Protein AF-A0A2W4LII4-F1 (afdb_monomer)

Radius of gyration: 18.75 Å; Cα contacts (8 Å, |Δi|>4): 118; chains: 1; bounding box: 53×54×37 Å

Mean predicted aligned error: 7.39 Å

Structure (mmCIF, N/CA/C/O backbone):
data_AF-A0A2W4LII4-F1
#
_entry.id   AF-A0A2W4LII4-F1
#
loop_
_atom_site.group_PDB
_atom_site.id
_atom_site.type_symbol
_atom_site.label_atom_id
_atom_site.label_alt_id
_atom_site.label_comp_id
_atom_site.label_asym_id
_atom_site.label_entity_id
_atom_site.label_seq_id
_atom_site.pdbx_PDB_ins_code
_atom_site.Cartn_x
_atom_site.Cartn_y
_atom_site.Cartn_z
_atom_site.occupancy
_atom_site.B_iso_or_equiv
_atom_site.auth_seq_id
_atom_site.auth_comp_id
_atom_site.auth_asym_id
_atom_site.auth_atom_id
_atom_site.pdbx_PDB_model_num
ATOM 1 N N . GLY A 1 1 ? 0.855 1.137 12.056 1.00 50.53 1 GLY A N 1
ATOM 2 C CA . GLY A 1 1 ? 1.852 1.609 11.057 1.00 50.53 1 GLY A CA 1
ATOM 3 C C . GLY A 1 1 ? 3.190 1.843 11.743 1.00 50.53 1 GLY A C 1
ATOM 4 O O . GLY A 1 1 ? 3.180 2.283 12.880 1.00 50.53 1 GLY A O 1
ATOM 5 N N . LYS A 1 2 ? 4.337 1.517 11.127 1.00 60.41 2 LYS A N 1
ATOM 6 C CA . LYS A 1 2 ? 5.651 1.572 11.812 1.00 60.41 2 LYS A CA 1
ATOM 7 C C . LYS A 1 2 ? 6.328 2.944 11.688 1.00 60.41 2 LYS A C 1
ATOM 9 O O . LYS A 1 2 ? 6.312 3.546 10.616 1.00 60.41 2 LYS A O 1
ATOM 14 N N . VAL A 1 3 ? 6.975 3.390 12.768 1.00 63.62 3 VAL A N 1
ATOM 15 C CA . VAL A 1 3 ? 7.771 4.631 12.815 1.00 63.62 3 VAL A CA 1
ATOM 16 C C . VAL A 1 3 ? 8.917 4.564 11.787 1.00 63.62 3 VAL A C 1
ATOM 18 O O . VAL A 1 3 ? 9.612 3.546 11.723 1.00 63.62 3 VAL A O 1
ATOM 21 N N . PRO A 1 4 ? 9.127 5.605 10.959 1.00 62.19 4 PRO A N 1
ATOM 22 C CA . PRO A 1 4 ? 10.138 5.591 9.911 1.00 62.19 4 PRO A CA 1
ATOM 23 C C . PRO A 1 4 ? 11.556 5.653 10.486 1.00 62.19 4 PRO A C 1
ATOM 25 O O . PRO A 1 4 ? 11.830 6.417 11.406 1.00 62.19 4 PRO A O 1
ATOM 28 N N . ALA A 1 5 ? 12.488 4.921 9.868 1.00 65.12 5 ALA A N 1
ATOM 29 C CA . ALA A 1 5 ? 13.916 5.022 10.188 1.00 65.12 5 ALA A CA 1
ATOM 30 C C . ALA A 1 5 ? 14.526 6.375 9.764 1.00 65.12 5 ALA A C 1
ATOM 32 O O . ALA A 1 5 ? 15.514 6.819 10.343 1.00 65.12 5 ALA A O 1
ATOM 33 N N . LYS A 1 6 ? 13.934 7.041 8.758 1.00 61.12 6 LYS A N 1
ATOM 34 C CA . LYS A 1 6 ? 14.328 8.374 8.289 1.00 61.12 6 LYS A CA 1
ATOM 35 C C . LYS A 1 6 ? 13.087 9.188 7.884 1.00 61.12 6 LYS A C 1
ATOM 37 O O . LYS A 1 6 ? 12.410 8.803 6.926 1.00 61.12 6 LYS A O 1
ATOM 42 N N . PRO A 1 7 ? 12.759 10.284 8.589 1.00 59.69 7 PRO A N 1
ATOM 43 C CA . PRO A 1 7 ? 11.665 11.164 8.190 1.00 59.69 7 PRO A CA 1
ATOM 44 C C . PRO A 1 7 ? 12.030 11.941 6.913 1.00 59.69 7 PRO A C 1
ATOM 46 O O . PRO A 1 7 ? 13.199 12.263 6.680 1.00 59.69 7 PRO A O 1
ATOM 49 N N . THR A 1 8 ? 11.038 12.238 6.072 1.00 58.19 8 THR A N 1
ATOM 50 C CA . THR A 1 8 ? 11.226 13.093 4.889 1.00 58.19 8 THR A CA 1
ATOM 51 C C . THR A 1 8 ? 11.392 14.546 5.334 1.00 58.19 8 THR A C 1
ATOM 53 O O . THR A 1 8 ? 10.616 15.037 6.150 1.00 58.19 8 THR A O 1
ATOM 56 N N . SER A 1 9 ? 12.388 15.256 4.793 1.00 58.59 9 SER A N 1
ATOM 57 C CA . SER A 1 9 ? 12.613 16.676 5.096 1.00 58.59 9 SER A CA 1
ATOM 58 C C . SER A 1 9 ? 11.641 17.550 4.301 1.00 58.59 9 SER A C 1
ATOM 60 O O . SER A 1 9 ? 12.016 18.153 3.298 1.00 58.59 9 SER A O 1
ATOM 62 N N . TRP A 1 10 ? 10.383 17.602 4.728 1.00 57.12 10 TRP A N 1
ATOM 63 C CA . TRP A 1 10 ? 9.377 18.493 4.154 1.00 57.12 10 TRP A CA 1
ATOM 64 C C . TRP A 1 10 ? 9.087 19.650 5.124 1.00 57.12 10 TRP A C 1
ATOM 66 O O . TRP A 1 10 ? 8.984 19.390 6.324 1.00 57.12 10 TRP A O 1
ATOM 76 N N . PRO A 1 11 ? 8.898 20.907 4.663 1.00 51.38 11 PRO A N 1
ATOM 77 C CA . PRO A 1 11 ? 8.855 22.102 5.526 1.00 51.38 11 PRO A CA 1
ATOM 78 C C . PRO A 1 11 ? 7.781 22.129 6.627 1.00 51.38 11 PRO A C 1
ATOM 80 O O . PRO A 1 11 ? 7.745 23.069 7.413 1.00 51.38 11 PRO A O 1
ATOM 83 N N . LYS A 1 12 ? 6.874 21.145 6.663 1.00 51.19 12 LYS A N 1
ATOM 84 C CA . LYS A 1 12 ? 5.788 21.021 7.649 1.00 51.19 12 LYS A CA 1
ATOM 85 C C . LYS A 1 12 ? 5.845 19.737 8.495 1.00 51.19 12 LYS A C 1
ATOM 87 O O . LYS A 1 12 ? 4.912 19.496 9.252 1.00 51.19 12 LYS A O 1
ATOM 92 N N . TYR A 1 13 ? 6.886 18.910 8.367 1.00 58.25 13 TYR A N 1
ATOM 93 C CA . TYR A 1 13 ? 7.028 17.661 9.128 1.00 58.25 13 TYR A CA 1
ATOM 94 C C . TYR A 1 13 ? 8.142 17.778 10.177 1.00 58.25 13 TYR A C 1
ATOM 96 O O . TYR A 1 13 ? 9.307 17.523 9.889 1.00 58.25 13 TYR A O 1
ATOM 104 N N . GLU A 1 14 ? 7.773 18.143 11.408 1.00 58.69 14 GLU A N 1
ATOM 105 C CA . GLU A 1 14 ? 8.677 18.109 12.574 1.00 58.69 14 GLU A CA 1
ATOM 106 C C . GLU A 1 14 ? 8.629 16.747 13.297 1.00 58.69 14 GLU A C 1
ATOM 108 O O . GLU A 1 14 ? 9.617 16.318 13.893 1.00 58.69 14 GLU A O 1
ATOM 113 N N . HIS A 1 15 ? 7.500 16.027 13.189 1.00 72.94 15 HIS A N 1
ATOM 114 C CA . HI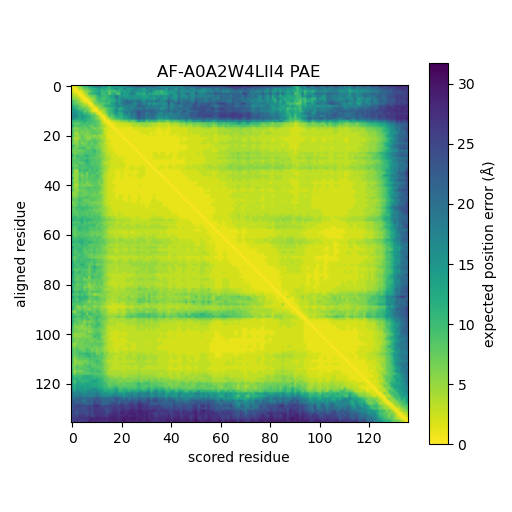S A 1 15 ? 7.236 14.756 13.873 1.00 72.94 15 HIS A CA 1
ATOM 115 C C . HIS A 1 15 ? 6.443 13.777 12.989 1.00 72.94 15 HIS A C 1
ATOM 117 O O . HIS A 1 15 ? 5.588 14.184 12.199 1.00 72.94 15 HIS A O 1
ATOM 123 N N . TYR A 1 16 ? 6.706 12.473 13.131 1.00 81.25 16 TYR A N 1
ATOM 124 C CA . TYR A 1 16 ? 5.918 11.424 12.477 1.00 81.25 16 TYR A CA 1
ATOM 125 C C . TYR A 1 16 ? 4.598 11.225 13.229 1.00 81.25 16 TYR A C 1
ATOM 127 O O . TYR A 1 16 ? 4.614 10.762 14.363 1.00 81.25 16 TYR A O 1
ATOM 135 N N . VAL A 1 17 ? 3.482 11.585 12.590 1.00 89.44 17 VAL A N 1
ATOM 136 C CA . VAL A 1 17 ? 2.130 11.571 13.192 1.00 89.44 17 VAL A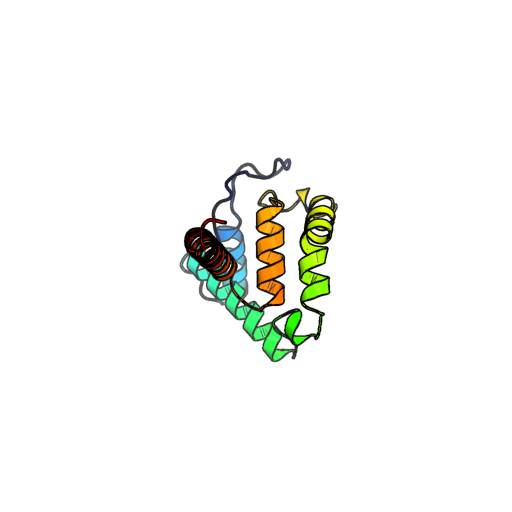 CA 1
ATOM 137 C C . VAL A 1 17 ? 1.101 10.805 12.349 1.00 89.44 17 VAL A C 1
ATOM 139 O O . VAL A 1 17 ? -0.108 11.006 12.466 1.00 89.44 17 VAL A O 1
ATOM 142 N N . ALA A 1 18 ? 1.566 9.980 11.403 1.00 90.50 18 ALA A N 1
ATOM 143 C CA . ALA A 1 18 ? 0.678 9.270 10.484 1.00 90.50 18 ALA A CA 1
ATOM 144 C C . ALA A 1 18 ? -0.304 8.318 11.203 1.00 90.50 18 ALA A C 1
ATOM 146 O O . ALA A 1 18 ? -1.482 8.349 10.846 1.00 90.50 18 ALA A O 1
ATOM 147 N N . PRO A 1 19 ? 0.102 7.524 12.219 1.00 92.94 19 PRO A N 1
ATOM 148 C CA . PRO A 1 19 ? -0.829 6.677 12.967 1.00 92.94 19 PRO A CA 1
ATOM 149 C C . PRO A 1 19 ? -1.976 7.470 13.608 1.00 92.94 19 PRO A C 1
ATOM 151 O O . PRO A 1 19 ? -3.133 7.071 13.518 1.00 92.94 19 PRO A O 1
ATOM 154 N N . GLU A 1 20 ? -1.686 8.633 14.189 1.00 95.06 20 GLU A N 1
ATOM 155 C CA . GLU A 1 20 ? -2.676 9.509 14.816 1.00 95.06 20 GLU A CA 1
ATOM 156 C C . GLU A 1 20 ? -3.624 10.121 13.778 1.00 95.06 20 GLU A C 1
ATOM 158 O O . GLU A 1 20 ? -4.827 10.221 14.013 1.00 95.06 20 GLU A O 1
ATOM 163 N N . ARG A 1 21 ? -3.113 10.495 12.595 1.00 94.94 21 ARG A N 1
ATOM 164 C CA . ARG A 1 21 ? -3.965 10.942 11.478 1.00 94.94 21 ARG A CA 1
ATOM 165 C C . ARG A 1 21 ? -4.899 9.825 11.001 1.00 94.94 21 ARG A C 1
ATOM 167 O O . ARG A 1 21 ? -6.071 10.087 10.746 1.00 94.94 21 ARG A O 1
ATOM 174 N N . PHE A 1 22 ? -4.420 8.582 10.918 1.00 96.50 22 PHE A N 1
ATOM 175 C CA . PHE A 1 22 ? -5.281 7.438 10.597 1.00 96.50 22 PHE A CA 1
ATOM 176 C C . PHE A 1 22 ? -6.322 7.171 11.690 1.00 96.50 22 PHE A C 1
ATOM 178 O O . PHE A 1 22 ? -7.461 6.848 11.362 1.00 96.50 22 PHE A O 1
ATOM 185 N N . GLN A 1 23 ? -5.990 7.396 12.966 1.00 97.75 23 GLN A N 1
ATOM 186 C CA . GLN A 1 23 ? -6.961 7.327 14.061 1.00 97.75 23 GLN A CA 1
ATOM 187 C C . GLN A 1 23 ? -8.094 8.344 13.917 1.00 97.75 23 GLN A C 1
ATOM 189 O O . GLN A 1 23 ? -9.261 8.006 14.125 1.00 97.75 23 GLN A O 1
ATOM 194 N N . GLU A 1 24 ? -7.775 9.579 13.529 1.00 97.81 24 GLU A N 1
ATOM 195 C CA . GLU A 1 24 ? -8.783 10.607 13.255 1.00 97.81 24 GLU A CA 1
ATOM 196 C C . GLU A 1 24 ? -9.713 10.194 12.104 1.00 97.81 24 GLU A C 1
ATOM 198 O O . GLU A 1 24 ? -10.929 10.352 12.220 1.00 97.81 24 GLU A O 1
ATOM 203 N N . ILE A 1 25 ? -9.167 9.615 11.027 1.00 97.62 25 ILE A N 1
ATOM 204 C CA . ILE A 1 25 ? -9.952 9.106 9.890 1.00 97.62 25 ILE A CA 1
ATOM 205 C C . ILE A 1 25 ? -10.861 7.952 10.327 1.00 97.62 25 ILE A C 1
ATOM 207 O O . ILE A 1 25 ? -12.063 7.990 10.069 1.00 97.62 25 ILE A O 1
ATOM 211 N N . ALA A 1 26 ? -10.319 6.957 11.034 1.00 97.88 26 ALA A N 1
ATOM 212 C CA . ALA A 1 26 ? -11.088 5.822 11.542 1.00 97.88 26 ALA A CA 1
ATOM 213 C C . ALA A 1 26 ? -12.260 6.288 12.419 1.00 97.88 26 ALA A C 1
ATOM 215 O O . ALA A 1 26 ? -13.392 5.837 12.240 1.00 97.88 26 ALA A O 1
ATOM 216 N N . LYS A 1 27 ? -12.019 7.270 13.296 1.00 97.94 27 LYS A N 1
ATOM 217 C CA . LYS A 1 27 ? -13.061 7.895 14.115 1.00 97.94 27 LYS A CA 1
ATOM 218 C C . LYS A 1 27 ? -14.148 8.563 13.270 1.00 97.94 27 LYS A C 1
ATOM 220 O O . LYS A 1 27 ? -15.326 8.383 13.568 1.00 97.94 27 LYS A O 1
ATOM 225 N N . MET A 1 28 ? -13.783 9.323 12.233 1.00 98.12 28 MET A N 1
ATOM 226 C CA . MET A 1 28 ? -14.753 9.972 11.335 1.00 98.12 28 MET A CA 1
ATOM 227 C C . MET A 1 28 ? -15.632 8.960 10.591 1.00 98.12 28 MET A C 1
ATOM 229 O O . MET A 1 28 ? -16.806 9.230 10.354 1.00 98.12 28 MET A O 1
ATOM 233 N N . LEU A 1 29 ? -15.074 7.796 10.257 1.00 97.50 29 LEU A N 1
ATOM 234 C CA . LEU A 1 29 ? -15.771 6.708 9.568 1.00 97.50 29 LEU A CA 1
ATOM 235 C C . LEU A 1 29 ? -16.549 5.776 10.515 1.00 97.50 29 LEU A C 1
ATOM 237 O O . LEU A 1 29 ? -17.228 4.867 10.046 1.00 97.50 29 LEU A O 1
ATOM 241 N N . GLY A 1 30 ? -16.466 5.977 11.835 1.00 97.75 30 GLY A N 1
ATOM 242 C CA . GLY A 1 30 ? -17.112 5.110 12.826 1.00 97.75 30 GLY A CA 1
A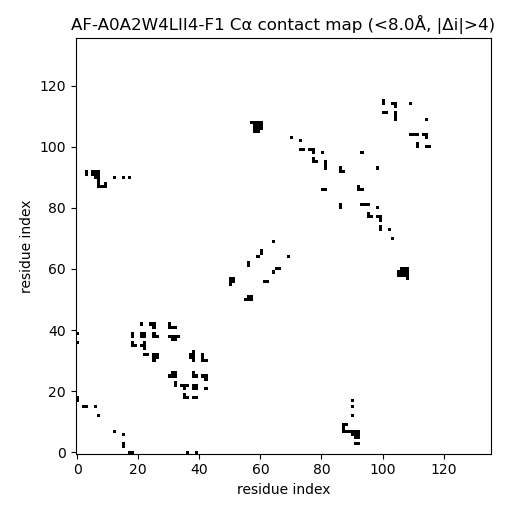TOM 243 C C . GLY A 1 30 ? -16.443 3.740 13.006 1.00 97.75 30 GLY A C 1
ATOM 244 O O . GLY A 1 30 ? -17.072 2.821 13.524 1.00 97.75 30 GLY A O 1
ATOM 245 N N . LEU A 1 31 ? -15.182 3.594 12.592 1.00 98.12 31 LEU A N 1
ATOM 246 C CA . LEU A 1 31 ? -14.375 2.382 12.769 1.00 98.12 31 LEU A CA 1
ATOM 247 C C . LEU A 1 31 ? -13.760 2.328 14.181 1.00 98.12 31 LEU A C 1
ATOM 249 O O . LEU A 1 31 ? -13.665 3.373 14.826 1.00 98.12 31 LEU A O 1
ATOM 253 N N . PRO A 1 32 ? -13.314 1.157 14.681 1.00 98.12 32 PRO A N 1
ATOM 254 C CA . PRO A 1 32 ? -12.533 1.058 15.920 1.00 98.12 32 PRO A CA 1
ATOM 255 C C . PRO A 1 32 ? -11.357 2.047 15.962 1.00 98.12 32 PRO A C 1
ATOM 257 O O . PRO A 1 32 ? -10.642 2.206 14.975 1.00 98.12 32 PRO A O 1
ATOM 260 N N . HIS A 1 33 ? -11.184 2.751 17.087 1.00 97.50 33 HIS A N 1
ATOM 261 C CA . HIS A 1 33 ? -10.240 3.872 17.187 1.00 97.50 33 HIS A CA 1
ATOM 262 C C . HIS A 1 33 ? -9.723 4.138 18.611 1.00 97.50 33 HIS A C 1
ATOM 264 O O . HIS A 1 33 ? -9.426 5.286 18.956 1.00 97.50 33 HIS A O 1
ATOM 270 N N . SER A 1 34 ? -9.624 3.118 19.466 1.00 97.25 34 SER A N 1
ATOM 271 C CA . SER A 1 34 ? -9.188 3.292 20.862 1.00 97.25 34 SER A CA 1
ATOM 272 C C . SER A 1 34 ? -7.701 3.641 20.951 1.00 97.25 34 SER A C 1
ATOM 274 O O . SER A 1 34 ? -7.296 4.407 21.825 1.00 97.25 34 SER A O 1
ATOM 276 N N . THR A 1 35 ? -6.890 3.119 20.027 1.00 97.62 35 THR A N 1
ATOM 277 C CA . THR A 1 35 ? -5.462 3.437 19.880 1.00 97.62 35 THR A CA 1
ATOM 278 C C . THR A 1 35 ? -5.112 3.721 18.413 1.00 97.62 35 THR A C 1
ATOM 280 O O . THR A 1 35 ? -5.838 3.269 17.522 1.00 97.62 35 THR A O 1
ATOM 283 N N . PRO A 1 36 ? -4.009 4.442 18.125 1.00 96.56 36 PRO A N 1
ATOM 284 C CA . PRO A 1 36 ? -3.553 4.648 16.751 1.00 96.56 36 PRO A CA 1
ATOM 285 C C . PRO A 1 36 ? -3.319 3.345 15.980 1.00 96.56 36 PRO A C 1
ATOM 287 O O . PRO A 1 36 ? -3.706 3.242 14.821 1.00 96.56 36 PRO A O 1
ATOM 290 N N . ASP A 1 37 ? -2.731 2.333 16.622 1.00 95.44 37 ASP A N 1
ATOM 291 C CA . ASP A 1 37 ? -2.453 1.051 15.969 1.00 95.44 37 ASP A CA 1
ATOM 292 C C . ASP A 1 37 ? -3.733 0.275 15.652 1.00 95.44 37 ASP A C 1
ATOM 294 O O . ASP A 1 37 ? -3.883 -0.200 14.528 1.00 95.44 37 ASP A O 1
ATOM 298 N N . GLU A 1 38 ? -4.686 0.210 16.590 1.00 97.06 38 GLU A N 1
ATOM 299 C CA . GLU A 1 38 ? -5.998 -0.400 16.333 1.00 97.06 38 GLU A CA 1
ATOM 300 C C . GLU A 1 38 ? -6.698 0.296 15.162 1.00 97.06 38 GLU A C 1
ATOM 302 O O . GLU A 1 38 ? -7.241 -0.360 14.275 1.00 97.06 38 GLU A O 1
ATOM 307 N N . ALA A 1 39 ? -6.654 1.627 15.139 1.00 97.50 39 ALA A N 1
ATOM 308 C CA . ALA A 1 39 ? -7.314 2.408 14.111 1.00 97.50 39 ALA A CA 1
ATOM 309 C C . ALA A 1 39 ? -6.701 2.222 12.720 1.00 97.50 39 ALA A C 1
ATOM 311 O O . ALA A 1 39 ? -7.432 2.188 11.731 1.00 97.50 39 ALA A O 1
ATOM 312 N N . VAL A 1 40 ? -5.372 2.094 12.631 1.00 96.81 40 VAL A N 1
ATOM 313 C CA . VAL A 1 40 ? -4.681 1.812 11.366 1.00 96.81 40 VAL A CA 1
ATOM 314 C C . VAL A 1 40 ? -5.123 0.462 10.804 1.00 96.81 40 VAL A C 1
ATOM 316 O O . VAL A 1 40 ? -5.478 0.393 9.629 1.00 96.81 40 VAL A O 1
ATOM 319 N N . GLU A 1 41 ? -5.154 -0.584 11.632 1.00 96.75 41 GLU A N 1
ATOM 320 C CA . GLU A 1 41 ? -5.589 -1.920 11.200 1.00 96.75 41 GLU A CA 1
ATOM 321 C C . GLU A 1 41 ? -7.079 -1.943 10.833 1.00 96.75 41 GLU A C 1
ATOM 323 O O . GLU A 1 41 ? -7.466 -2.500 9.805 1.00 96.75 41 GLU A O 1
ATOM 328 N N . ALA A 1 42 ? -7.927 -1.283 11.628 1.00 97.81 42 ALA A N 1
ATOM 329 C CA . ALA A 1 42 ? -9.353 -1.170 11.344 1.00 97.81 42 ALA A CA 1
ATOM 330 C C . ALA A 1 42 ? -9.625 -0.428 10.027 1.00 97.81 42 ALA A C 1
ATOM 332 O O . ALA A 1 42 ? -10.473 -0.854 9.242 1.00 97.81 42 ALA A O 1
ATOM 333 N N . TYR A 1 43 ? -8.894 0.658 9.767 1.00 98.12 43 TYR A N 1
ATOM 334 C CA . TYR A 1 43 ? -8.997 1.405 8.519 1.00 98.12 43 TYR A CA 1
ATOM 335 C C . TYR A 1 43 ? -8.513 0.586 7.318 1.00 98.12 43 TYR A C 1
ATOM 337 O O . TYR A 1 43 ? -9.222 0.519 6.316 1.00 98.12 43 TYR A O 1
ATOM 345 N N . ALA A 1 44 ? -7.365 -0.092 7.426 1.00 96.44 44 ALA A N 1
ATOM 346 C CA . ALA A 1 44 ? -6.865 -0.973 6.370 1.00 96.44 44 ALA A CA 1
ATOM 347 C C . ALA A 1 44 ? -7.882 -2.076 6.034 1.00 96.44 44 ALA A C 1
ATOM 349 O O . ALA A 1 44 ? -8.235 -2.255 4.871 1.00 96.44 44 ALA A O 1
ATOM 350 N N . LYS A 1 45 ? -8.444 -2.739 7.052 1.00 97.31 45 LYS A N 1
ATOM 351 C CA . LYS A 1 4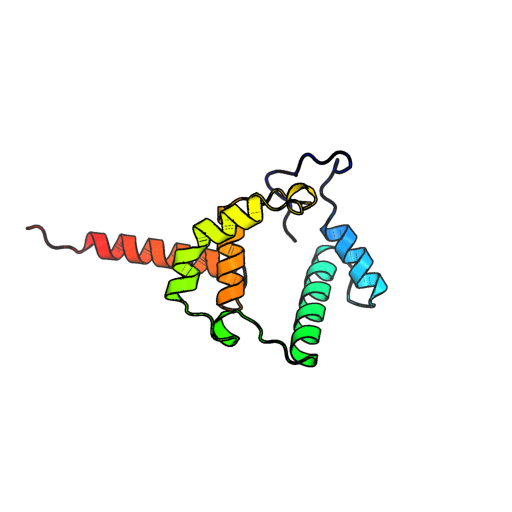5 ? -9.492 -3.754 6.875 1.00 97.31 45 LYS A CA 1
ATOM 352 C C . LYS A 1 45 ? -10.733 -3.202 6.170 1.00 97.31 45 LYS A C 1
ATOM 354 O O . LYS A 1 45 ? -11.262 -3.860 5.282 1.00 97.31 45 LYS A O 1
ATOM 359 N N . ALA A 1 46 ? -11.182 -2.000 6.527 1.00 98.00 46 ALA A N 1
ATOM 360 C CA . ALA A 1 46 ? -12.333 -1.373 5.880 1.00 98.00 46 ALA A CA 1
ATOM 361 C C . ALA A 1 46 ? -12.076 -1.058 4.393 1.00 98.00 46 ALA A C 1
ATOM 363 O O . ALA A 1 46 ? -12.985 -1.183 3.575 1.00 98.00 46 ALA A O 1
ATOM 364 N N . VAL A 1 47 ? -10.844 -0.681 4.026 1.00 97.62 47 VAL A N 1
ATOM 365 C CA . VAL A 1 47 ? -10.448 -0.478 2.620 1.00 97.62 47 VAL A CA 1
ATOM 366 C C . VAL A 1 47 ? -10.477 -1.798 1.844 1.00 97.62 47 VAL A C 1
ATOM 368 O O . VAL A 1 47 ? -11.000 -1.836 0.732 1.00 97.62 47 VAL A O 1
ATOM 371 N N . GLU A 1 48 ? -9.978 -2.883 2.436 1.00 96.94 48 GLU A N 1
ATOM 372 C CA . GLU A 1 48 ? -10.004 -4.228 1.845 1.00 96.94 48 GLU A CA 1
ATOM 373 C C . GLU A 1 48 ? -11.440 -4.740 1.636 1.00 96.94 48 GLU A C 1
ATOM 375 O O . GLU A 1 48 ? -11.776 -5.242 0.564 1.00 96.94 48 GLU A O 1
ATOM 380 N N . GLU A 1 49 ? -12.311 -4.558 2.632 1.00 97.50 49 GLU A N 1
ATOM 381 C CA . GLU A 1 49 ? -13.735 -4.908 2.541 1.00 97.50 49 GLU A CA 1
ATOM 382 C C . GLU A 1 49 ? -14.459 -4.079 1.470 1.00 97.50 49 GLU A C 1
ATOM 384 O O . GLU A 1 49 ? -15.280 -4.614 0.722 1.00 97.50 49 GLU A O 1
ATOM 389 N N . LEU A 1 50 ? -14.141 -2.783 1.358 1.00 98.06 50 LEU A N 1
ATOM 390 C CA . LEU A 1 50 ? -14.684 -1.925 0.306 1.00 98.06 50 LEU A CA 1
ATOM 391 C C . LEU A 1 50 ? -14.242 -2.400 -1.078 1.00 98.06 50 LEU A C 1
ATOM 393 O O . LEU A 1 50 ? -15.085 -2.485 -1.968 1.00 98.06 50 LEU A O 1
ATOM 397 N N . ARG A 1 51 ? -12.953 -2.715 -1.255 1.00 97.12 51 ARG A N 1
ATOM 398 C CA . ARG A 1 51 ? -12.403 -3.237 -2.513 1.00 97.12 51 ARG A CA 1
ATOM 399 C C . ARG A 1 51 ? -13.180 -4.471 -2.976 1.00 97.12 51 ARG A C 1
ATOM 401 O O . ARG A 1 51 ? -13.632 -4.507 -4.120 1.00 97.12 51 ARG A O 1
ATOM 408 N N . ASP A 1 52 ? -13.385 -5.434 -2.080 1.00 97.00 52 ASP A N 1
ATOM 409 C CA . ASP A 1 52 ? -14.140 -6.649 -2.389 1.00 97.00 52 ASP A CA 1
ATOM 410 C C . ASP A 1 52 ? -15.605 -6.330 -2.738 1.00 97.00 52 ASP A C 1
ATOM 412 O O . ASP A 1 52 ? -16.157 -6.876 -3.693 1.00 97.00 52 ASP A O 1
ATOM 416 N N . ALA A 1 53 ? -16.240 -5.413 -1.999 1.00 98.06 53 ALA A N 1
ATOM 417 C CA . ALA A 1 53 ? -17.634 -5.026 -2.221 1.00 98.06 53 ALA A CA 1
ATOM 418 C C . ALA A 1 53 ? -17.869 -4.345 -3.579 1.00 98.06 53 ALA A C 1
ATOM 420 O O . ALA A 1 53 ? -18.963 -4.456 -4.136 1.00 98.06 53 ALA A O 1
ATOM 421 N N . VAL A 1 54 ? -16.861 -3.649 -4.116 1.00 98.06 54 VAL A N 1
ATOM 422 C CA . VAL A 1 54 ? -16.924 -3.018 -5.445 1.00 98.06 54 VAL A CA 1
ATOM 423 C C . VAL A 1 54 ? -16.348 -3.894 -6.562 1.00 98.06 54 VAL A C 1
ATOM 425 O O . VAL A 1 54 ? -16.341 -3.465 -7.713 1.00 98.06 54 VAL A O 1
ATOM 428 N N . GLY A 1 55 ? -15.911 -5.117 -6.247 1.00 96.69 55 GLY A N 1
ATOM 429 C CA . GLY A 1 55 ? -15.449 -6.096 -7.230 1.00 96.69 55 GLY A CA 1
ATOM 430 C C . GLY A 1 55 ? -14.091 -5.775 -7.851 1.00 96.69 55 GLY A C 1
ATOM 431 O O . GLY A 1 55 ? -13.912 -6.024 -9.037 1.00 96.69 55 GLY A O 1
ATOM 432 N N . ILE A 1 56 ? -13.163 -5.203 -7.077 1.00 97.25 56 ILE A N 1
ATOM 433 C CA . ILE A 1 56 ? -11.768 -5.003 -7.498 1.00 97.25 56 ILE A CA 1
ATOM 434 C C . ILE A 1 56 ? -10.919 -6.184 -7.003 1.00 97.25 56 ILE A C 1
ATOM 436 O O . ILE A 1 56 ? -11.010 -6.575 -5.837 1.00 97.25 56 ILE A O 1
ATOM 440 N N . GLU A 1 57 ? -10.079 -6.732 -7.878 1.00 97.38 57 GLU A N 1
ATOM 441 C CA . GLU A 1 57 ? -9.140 -7.815 -7.576 1.00 97.38 57 GLU A CA 1
ATOM 442 C C . GLU A 1 57 ? -8.136 -7.421 -6.483 1.00 97.38 57 GLU A C 1
ATOM 444 O O . GLU A 1 57 ? -7.734 -6.261 -6.349 1.00 97.38 57 GLU A O 1
ATOM 449 N N . ARG A 1 58 ? -7.701 -8.394 -5.679 1.00 95.50 58 ARG A N 1
ATOM 450 C CA . ARG A 1 58 ? -6.885 -8.138 -4.485 1.00 95.50 58 ARG A CA 1
ATOM 451 C C . ARG A 1 58 ? -5.402 -7.942 -4.779 1.00 95.50 58 ARG A C 1
ATOM 453 O O . ARG A 1 58 ? -4.671 -7.483 -3.901 1.00 95.50 58 ARG A O 1
ATOM 460 N N . SER A 1 59 ? -4.946 -8.310 -5.973 1.00 98.00 59 SER A N 1
ATOM 461 C CA . SER A 1 59 ? -3.528 -8.312 -6.322 1.00 98.00 59 SER A CA 1
ATOM 462 C C . SER A 1 59 ? -3.294 -8.159 -7.823 1.00 98.00 59 SER A C 1
ATOM 464 O O . SER A 1 59 ? -4.180 -8.429 -8.634 1.00 98.00 59 SER A O 1
ATOM 466 N N . PHE A 1 60 ? -2.080 -7.767 -8.219 1.00 97.75 60 PHE A N 1
ATOM 467 C CA . PHE A 1 60 ? -1.730 -7.719 -9.645 1.00 97.75 60 PHE A CA 1
ATOM 468 C C . PHE A 1 60 ? -1.725 -9.107 -10.296 1.00 97.75 60 PHE A C 1
ATOM 470 O O . PHE A 1 60 ? -2.049 -9.221 -11.479 1.00 97.75 60 PHE A O 1
ATOM 477 N N . GLN A 1 61 ? -1.429 -10.160 -9.527 1.00 97.94 61 GLN A N 1
ATOM 478 C CA . GLN A 1 61 ? -1.539 -11.537 -9.999 1.00 97.94 61 GLN A CA 1
ATOM 479 C C . GLN A 1 61 ? -2.988 -11.897 -10.360 1.00 97.94 61 GLN A C 1
ATOM 481 O O . GLN A 1 61 ? -3.224 -12.507 -11.399 1.00 97.94 61 GLN A O 1
ATOM 486 N N . GLU A 1 62 ? -3.967 -11.493 -9.544 1.00 97.50 62 GLU A N 1
ATOM 487 C CA . GLU A 1 62 ? -5.391 -11.744 -9.814 1.00 97.5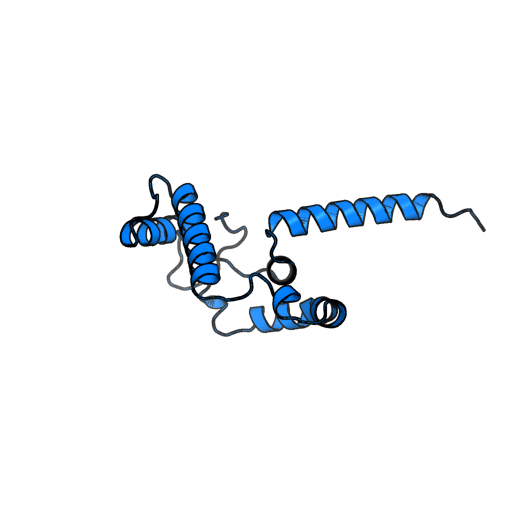0 62 GLU A CA 1
ATOM 488 C C . GLU A 1 62 ? -5.904 -10.972 -11.040 1.00 97.50 62 GLU A C 1
ATOM 490 O O . GLU A 1 62 ? -6.749 -11.483 -11.773 1.00 97.50 62 GLU A O 1
ATOM 495 N N . VAL A 1 63 ? -5.344 -9.789 -11.315 1.00 96.62 63 VAL A N 1
ATOM 496 C CA . VAL A 1 63 ? -5.627 -9.005 -12.534 1.00 96.62 63 VAL A CA 1
ATOM 497 C C . VAL A 1 63 ? -5.017 -9.649 -13.795 1.00 96.62 63 VAL A C 1
ATOM 499 O O . VAL A 1 63 ? -5.412 -9.321 -14.914 1.00 96.62 63 VAL A O 1
ATOM 502 N N . GLY A 1 64 ? -4.078 -10.591 -13.643 1.00 97.06 64 GLY A N 1
ATOM 503 C CA . GLY A 1 64 ? -3.438 -11.306 -14.751 1.00 97.06 64 GLY A CA 1
ATOM 504 C C . GLY A 1 64 ? -2.148 -10.664 -15.269 1.00 97.06 64 GLY A C 1
ATOM 505 O O . GLY A 1 64 ? -1.791 -10.872 -16.429 1.00 97.06 64 GLY A O 1
ATOM 506 N N . VAL A 1 65 ? -1.454 -9.878 -14.440 1.00 97.62 65 VAL A N 1
ATOM 507 C CA . VAL A 1 65 ? -0.101 -9.389 -14.752 1.00 97.62 65 VAL A CA 1
ATOM 508 C C . VAL A 1 65 ? 0.882 -10.565 -14.749 1.00 97.62 65 VAL A C 1
ATOM 510 O O . VAL A 1 65 ? 0.817 -11.414 -13.863 1.00 97.62 65 VAL A O 1
ATOM 513 N N . ASP A 1 66 ? 1.792 -10.621 -15.727 1.00 98.12 66 ASP A N 1
ATOM 514 C CA . ASP A 1 66 ? 2.810 -11.675 -15.796 1.00 98.12 66 ASP A CA 1
ATOM 515 C C . ASP A 1 66 ? 3.841 -11.541 -14.665 1.00 98.12 66 ASP A C 1
ATOM 517 O O . ASP A 1 66 ? 4.408 -10.470 -14.433 1.00 98.12 66 ASP A O 1
ATOM 521 N N . GLU A 1 67 ? 4.100 -12.651 -13.971 1.00 97.75 67 GLU A N 1
ATOM 522 C CA . GLU A 1 67 ? 4.986 -12.671 -12.807 1.00 97.75 67 GLU A CA 1
ATOM 523 C C . GLU A 1 67 ? 6.425 -12.348 -13.177 1.00 97.75 67 GLU A C 1
ATOM 525 O O . GLU A 1 67 ? 7.074 -11.538 -12.517 1.00 97.75 67 GLU A O 1
ATOM 530 N N . ALA A 1 68 ? 6.933 -12.974 -14.237 1.00 97.56 68 ALA A N 1
ATOM 531 C CA . ALA A 1 68 ? 8.327 -12.833 -14.619 1.00 97.56 68 ALA A CA 1
ATOM 532 C C . ALA A 1 68 ? 8.609 -11.407 -15.105 1.00 97.56 68 ALA A C 1
ATOM 534 O O . ALA A 1 68 ? 9.613 -10.811 -14.711 1.00 97.56 68 ALA A O 1
ATOM 535 N N . GLU A 1 69 ? 7.707 -10.843 -15.908 1.00 97.75 69 GLU A N 1
ATOM 536 C CA . GLU A 1 69 ? 7.786 -9.462 -16.376 1.00 97.75 69 GLU A CA 1
ATOM 537 C C . GLU A 1 69 ? 7.710 -8.463 -15.215 1.00 97.75 69 GLU A C 1
ATOM 539 O O . GLU A 1 69 ? 8.533 -7.543 -15.132 1.00 97.75 69 GLU A O 1
ATOM 544 N N . PHE A 1 70 ? 6.769 -8.652 -14.284 1.00 97.69 70 PHE A N 1
ATOM 545 C CA . PHE A 1 70 ? 6.609 -7.760 -13.139 1.00 97.69 70 PHE A CA 1
ATOM 546 C C . PHE A 1 70 ? 7.831 -7.791 -12.219 1.00 97.69 70 PHE A C 1
ATOM 548 O O . PHE A 1 70 ? 8.383 -6.737 -11.891 1.00 97.69 70 PHE A O 1
ATOM 555 N N . MET A 1 71 ? 8.299 -8.989 -11.851 1.00 97.19 71 MET A N 1
ATOM 556 C CA . MET A 1 71 ? 9.456 -9.153 -10.968 1.00 97.19 71 MET A CA 1
ATOM 557 C C . MET A 1 71 ? 10.734 -8.593 -11.596 1.00 97.19 71 MET A C 1
ATOM 559 O O . MET A 1 71 ? 11.499 -7.908 -10.915 1.00 97.19 71 MET A O 1
ATOM 563 N N . ALA A 1 72 ? 10.941 -8.802 -12.901 1.00 97.62 72 ALA A N 1
ATOM 564 C CA . ALA A 1 72 ? 12.072 -8.224 -13.628 1.00 97.62 72 ALA A CA 1
ATOM 565 C C . ALA A 1 72 ? 12.022 -6.685 -13.698 1.00 97.62 72 ALA A C 1
ATOM 567 O O . ALA A 1 72 ? 13.061 -6.039 -13.832 1.00 97.62 72 ALA A O 1
ATOM 568 N N . SER A 1 73 ? 10.832 -6.092 -13.583 1.00 97.06 73 SER A N 1
ATOM 569 C CA . SER A 1 73 ? 10.615 -4.645 -13.685 1.00 97.06 73 SER A CA 1
ATOM 570 C C . SER A 1 73 ? 10.678 -3.905 -12.342 1.00 97.06 73 SER A C 1
ATOM 572 O O . SER A 1 73 ? 10.665 -2.671 -12.333 1.00 97.06 73 SER A O 1
ATOM 574 N N . LEU A 1 74 ? 10.766 -4.611 -11.206 1.00 96.00 74 LEU A N 1
ATOM 575 C CA . LEU A 1 74 ? 10.692 -4.013 -9.864 1.00 96.00 74 LEU A CA 1
ATOM 576 C C . LEU A 1 74 ? 11.722 -2.904 -9.620 1.00 96.00 74 LEU A C 1
ATOM 578 O O . LEU A 1 74 ? 11.397 -1.899 -8.988 1.00 96.00 74 LEU A O 1
ATOM 582 N N . ASP A 1 75 ? 12.948 -3.056 -10.124 1.00 95.88 75 ASP A N 1
ATOM 583 C CA . ASP A 1 75 ? 13.994 -2.037 -9.985 1.00 95.88 75 ASP A CA 1
ATOM 584 C C . ASP A 1 75 ? 13.597 -0.721 -10.661 1.00 95.88 75 ASP A C 1
ATOM 586 O O . ASP A 1 75 ? 13.704 0.354 -10.065 1.00 95.88 75 ASP A O 1
ATOM 590 N N . THR A 1 76 ? 13.090 -0.808 -11.890 1.00 97.19 76 THR A N 1
ATOM 591 C CA . THR A 1 76 ? 12.632 0.350 -12.661 1.00 97.19 76 THR A CA 1
ATOM 592 C C . THR A 1 76 ? 11.385 0.969 -12.041 1.00 97.19 76 THR A C 1
ATOM 594 O O . THR A 1 76 ? 11.325 2.187 -11.887 1.00 97.19 76 THR A O 1
ATOM 597 N N . LEU A 1 77 ? 10.410 0.153 -11.631 1.00 96.44 77 LEU A N 1
ATOM 598 C CA . LEU A 1 77 ? 9.187 0.633 -10.983 1.00 96.44 77 LEU A CA 1
ATOM 599 C C . LEU A 1 77 ? 9.495 1.365 -9.672 1.00 96.44 77 LEU A C 1
ATOM 601 O O . LEU A 1 77 ? 8.969 2.455 -9.443 1.00 96.44 77 LEU A O 1
ATOM 605 N N . ALA A 1 78 ? 10.378 0.813 -8.836 1.00 95.25 78 ALA A N 1
ATOM 606 C CA . ALA A 1 78 ? 10.782 1.437 -7.579 1.00 95.25 78 ALA A CA 1
ATOM 607 C C . ALA A 1 78 ? 11.522 2.763 -7.803 1.00 95.25 78 ALA A C 1
ATOM 609 O O . ALA A 1 78 ? 11.280 3.721 -7.069 1.00 95.25 78 ALA A O 1
ATOM 610 N N . MET A 1 79 ? 12.391 2.846 -8.817 1.00 94.44 79 MET A N 1
ATOM 611 C CA . MET A 1 79 ? 13.075 4.098 -9.150 1.00 94.44 79 MET A CA 1
ATOM 612 C C . MET A 1 79 ? 12.093 5.160 -9.655 1.00 94.44 79 MET A C 1
ATOM 614 O O . MET A 1 79 ? 12.109 6.288 -9.169 1.00 94.44 79 MET A O 1
ATOM 618 N N . ASN A 1 80 ? 11.178 4.789 -10.552 1.00 95.38 80 ASN A N 1
ATOM 619 C CA . ASN A 1 80 ? 10.154 5.706 -11.054 1.00 95.38 80 ASN A CA 1
ATOM 620 C C . ASN A 1 80 ? 9.260 6.228 -9.918 1.00 95.38 80 ASN A C 1
ATOM 622 O O . ASN A 1 80 ? 8.971 7.419 -9.858 1.00 95.38 80 ASN A O 1
ATOM 626 N N . ALA A 1 81 ? 8.862 5.357 -8.984 1.00 93.50 81 ALA A N 1
ATOM 627 C CA . ALA A 1 81 ? 8.075 5.749 -7.815 1.00 93.50 81 ALA A CA 1
ATOM 628 C C . ALA A 1 81 ? 8.852 6.669 -6.854 1.00 93.50 81 ALA A C 1
ATOM 630 O O . ALA A 1 81 ? 8.257 7.541 -6.222 1.00 93.50 81 ALA A O 1
ATOM 631 N N . TYR A 1 82 ? 10.173 6.497 -6.746 1.00 89.69 82 TYR A N 1
ATOM 632 C CA . TYR A 1 82 ? 11.039 7.377 -5.958 1.00 89.69 82 TYR A CA 1
ATOM 633 C C . TYR A 1 82 ? 11.134 8.792 -6.546 1.00 89.69 82 TYR A C 1
ATOM 635 O O . TYR A 1 82 ? 11.149 9.772 -5.803 1.00 89.69 82 TYR A O 1
ATOM 643 N N . GLU A 1 83 ? 11.227 8.890 -7.873 1.00 92.00 83 GLU A N 1
ATOM 644 C CA . GLU A 1 83 ? 11.389 10.153 -8.609 1.00 92.00 83 GLU A CA 1
ATOM 645 C C . GLU A 1 83 ? 10.064 10.894 -8.855 1.00 92.00 83 GLU A C 1
ATOM 647 O O . GLU A 1 83 ? 10.059 12.038 -9.325 1.00 92.00 83 GLU A O 1
ATOM 652 N N . ASP A 1 84 ? 8.938 10.269 -8.509 1.00 93.81 84 ASP A N 1
ATOM 653 C CA . ASP A 1 84 ? 7.616 10.863 -8.640 1.00 93.81 84 ASP A CA 1
ATOM 654 C C . ASP A 1 84 ? 7.467 12.118 -7.758 1.00 93.81 84 ASP A C 1
ATOM 656 O O . ASP A 1 84 ? 7.896 12.175 -6.601 1.00 93.81 84 ASP A O 1
ATOM 660 N N . GLN A 1 85 ? 6.814 13.150 -8.295 1.00 88.81 85 GLN A N 1
ATOM 661 C CA . GLN A 1 85 ? 6.626 14.433 -7.609 1.00 88.81 85 GLN A CA 1
ATOM 662 C C . GLN A 1 85 ? 5.763 14.331 -6.342 1.00 88.81 85 GLN A C 1
ATOM 664 O O . GLN A 1 85 ? 5.785 15.239 -5.509 1.00 88.81 85 GLN A O 1
ATOM 669 N N . CYS A 1 86 ? 5.019 13.240 -6.164 1.00 87.31 86 CYS A N 1
ATOM 670 C CA . CYS A 1 86 ? 4.272 12.949 -4.950 1.00 87.31 86 CYS A CA 1
ATOM 671 C C . CYS A 1 86 ? 5.157 12.396 -3.818 1.00 87.31 86 CYS A C 1
ATOM 673 O O . CYS A 1 86 ? 4.807 12.567 -2.647 1.00 87.31 86 CYS A O 1
ATOM 675 N N . ALA A 1 87 ? 6.310 11.783 -4.117 1.00 83.38 87 ALA A N 1
ATOM 676 C CA . ALA A 1 87 ? 7.171 11.140 -3.119 1.00 83.38 87 ALA A CA 1
ATOM 677 C C . ALA A 1 87 ? 7.660 12.083 -1.994 1.00 83.38 87 ALA A C 1
ATOM 679 O O . ALA A 1 87 ? 7.636 11.667 -0.830 1.00 83.38 87 ALA A O 1
ATOM 680 N N . PRO A 1 88 ? 8.025 13.358 -2.255 1.00 82.38 88 PRO A N 1
ATOM 681 C CA . PRO A 1 88 ? 8.429 14.298 -1.205 1.00 82.38 88 PRO A CA 1
ATOM 682 C C . PRO A 1 88 ? 7.345 14.606 -0.163 1.00 82.38 88 PRO A C 1
ATOM 684 O O . PRO A 1 88 ? 7.671 15.006 0.954 1.00 82.38 88 PRO A O 1
ATOM 687 N N . ALA A 1 89 ? 6.065 14.429 -0.506 1.00 84.44 89 ALA A N 1
ATOM 688 C CA . ALA A 1 89 ? 4.949 14.660 0.409 1.00 84.44 89 ALA A CA 1
ATOM 689 C C . ALA A 1 89 ? 4.648 13.448 1.312 1.00 84.44 89 ALA A C 1
ATOM 691 O O . ALA A 1 89 ? 3.863 13.570 2.258 1.00 84.44 89 ALA A O 1
ATOM 692 N N . ASN A 1 90 ? 5.261 12.288 1.043 1.00 86.44 90 ASN A N 1
ATOM 693 C CA . ASN A 1 90 ? 5.058 11.078 1.829 1.00 86.44 90 ASN A CA 1
ATOM 694 C C . ASN A 1 90 ? 5.627 11.265 3.255 1.00 86.44 90 ASN A C 1
ATOM 696 O O . ASN A 1 90 ? 6.802 11.633 3.394 1.00 86.44 90 ASN A O 1
ATOM 700 N N . PRO A 1 91 ? 4.857 10.982 4.331 1.00 83.69 91 PRO A N 1
ATOM 701 C CA . PRO A 1 91 ? 5.320 11.110 5.722 1.00 83.69 91 PRO A CA 1
ATOM 702 C C . PRO A 1 91 ? 6.561 10.269 6.066 1.00 83.69 91 PRO A C 1
ATOM 704 O O . PRO A 1 91 ? 7.201 10.500 7.094 1.00 83.69 91 PRO A O 1
ATOM 707 N N . ARG A 1 92 ? 6.907 9.286 5.229 1.00 82.12 92 ARG A N 1
ATOM 708 C CA . ARG A 1 92 ? 8.130 8.486 5.317 1.00 82.12 92 ARG A CA 1
ATOM 709 C C . ARG A 1 92 ? 8.902 8.584 4.006 1.00 82.12 92 ARG A C 1
ATOM 711 O O . ARG A 1 92 ? 8.308 8.463 2.940 1.00 82.12 92 ARG A O 1
ATOM 718 N N . MET A 1 93 ? 10.228 8.708 4.094 1.00 79.88 93 MET A N 1
ATOM 719 C CA . MET A 1 93 ? 11.076 8.661 2.907 1.00 79.88 93 MET A CA 1
ATOM 720 C C . MET A 1 93 ? 11.017 7.244 2.314 1.00 79.88 93 MET A C 1
ATOM 722 O O . MET A 1 93 ? 11.334 6.287 3.033 1.00 79.88 93 MET A O 1
ATOM 726 N N . PRO A 1 94 ? 10.602 7.082 1.048 1.00 79.62 94 PRO A N 1
ATOM 727 C CA . PRO A 1 94 ? 10.445 5.766 0.453 1.00 79.62 94 PRO A CA 1
ATOM 728 C C . PRO A 1 94 ? 11.822 5.195 0.107 1.00 79.62 94 PRO A C 1
ATOM 730 O O . PRO A 1 94 ? 12.482 5.641 -0.828 1.00 79.62 94 PRO A O 1
ATOM 733 N N . MET A 1 95 ? 12.298 4.226 0.888 1.00 89.56 95 MET A N 1
ATOM 734 C CA . MET A 1 95 ? 13.521 3.502 0.539 1.00 89.56 95 MET A CA 1
ATOM 735 C C . MET A 1 95 ? 13.229 2.586 -0.650 1.00 89.56 95 MET A C 1
ATOM 737 O O . MET A 1 95 ? 12.200 1.912 -0.656 1.00 89.56 95 MET A O 1
ATOM 741 N N . LEU A 1 96 ? 14.135 2.530 -1.633 1.00 90.56 96 LEU A N 1
ATOM 742 C CA . LEU A 1 96 ? 13.963 1.706 -2.841 1.00 90.56 96 LEU A CA 1
ATOM 743 C C . LEU A 1 96 ? 13.623 0.248 -2.501 1.00 90.56 96 LEU A C 1
ATOM 745 O O . LEU A 1 96 ? 12.714 -0.325 -3.091 1.00 90.56 96 LEU A O 1
ATOM 749 N N . GLU A 1 97 ? 14.293 -0.329 -1.504 1.00 92.81 97 GLU A N 1
ATOM 750 C CA . GLU A 1 97 ? 14.053 -1.715 -1.091 1.00 92.81 97 GLU A CA 1
ATOM 751 C C . GLU A 1 97 ? 12.679 -1.925 -0.433 1.00 92.81 97 GLU A C 1
ATOM 753 O O . GLU A 1 97 ? 12.011 -2.932 -0.677 1.00 92.81 97 GLU A O 1
ATOM 758 N N . ASP A 1 98 ? 12.218 -0.946 0.353 1.00 91.94 98 ASP A N 1
ATOM 759 C CA . ASP A 1 98 ? 10.872 -0.980 0.928 1.00 91.94 98 ASP A CA 1
ATOM 760 C C . ASP A 1 98 ? 9.817 -0.897 -0.186 1.00 91.94 98 ASP A C 1
ATOM 762 O O . ASP A 1 98 ? 8.825 -1.619 -0.139 1.00 91.94 98 ASP A O 1
ATOM 766 N N . MET A 1 99 ? 10.042 -0.074 -1.218 1.00 94.00 99 MET A N 1
ATOM 767 C CA . MET A 1 99 ? 9.131 0.016 -2.364 1.00 94.00 99 MET A CA 1
ATOM 768 C C . MET A 1 99 ? 9.050 -1.292 -3.141 1.00 94.00 99 MET A C 1
ATOM 770 O O . MET A 1 99 ? 7.943 -1.748 -3.410 1.00 94.00 99 MET A O 1
ATOM 774 N N . LYS A 1 100 ? 10.183 -1.942 -3.436 1.00 96.25 100 LYS A N 1
ATOM 775 C CA . LYS A 1 100 ? 10.178 -3.262 -4.091 1.00 96.25 100 LYS A CA 1
ATOM 776 C C . LYS A 1 100 ? 9.421 -4.296 -3.265 1.00 96.25 100 LYS A C 1
ATOM 778 O O . LYS A 1 100 ? 8.620 -5.044 -3.808 1.00 96.25 100 LYS A O 1
ATOM 783 N N . THR A 1 101 ? 9.632 -4.300 -1.948 1.00 96.62 101 THR A N 1
ATOM 784 C CA . THR A 1 101 ? 8.916 -5.194 -1.025 1.00 96.62 101 THR A CA 1
ATOM 785 C C . THR A 1 101 ? 7.406 -4.928 -1.055 1.00 96.62 101 THR A C 1
ATOM 787 O O . THR A 1 101 ? 6.618 -5.867 -1.105 1.00 96.62 101 THR A O 1
ATOM 790 N N . MET A 1 102 ? 6.983 -3.658 -1.059 1.00 95.88 102 MET A N 1
ATOM 791 C CA . MET A 1 102 ? 5.566 -3.285 -1.173 1.00 95.88 102 MET A CA 1
ATOM 792 C C . MET A 1 102 ? 4.963 -3.672 -2.529 1.00 95.88 102 MET A C 1
ATOM 794 O O . MET A 1 102 ? 3.825 -4.128 -2.577 1.00 95.88 102 MET A O 1
ATOM 798 N N . MET A 1 103 ? 5.708 -3.505 -3.622 1.00 97.50 103 MET A N 1
ATOM 799 C CA . MET A 1 103 ? 5.269 -3.879 -4.970 1.00 97.50 103 MET A CA 1
ATOM 800 C C . MET A 1 103 ? 5.117 -5.398 -5.112 1.00 97.50 103 MET A C 1
ATOM 802 O O . MET A 1 103 ? 4.122 -5.858 -5.661 1.00 97.50 103 MET A O 1
ATOM 806 N N . GLU A 1 104 ? 6.046 -6.179 -4.559 1.00 97.88 104 GLU A N 1
ATOM 807 C CA . GLU A 1 104 ? 5.943 -7.643 -4.499 1.00 97.88 104 GLU A CA 1
ATOM 808 C C . GLU A 1 104 ? 4.757 -8.096 -3.629 1.00 97.88 104 GLU A C 1
ATOM 810 O O . GLU A 1 104 ? 3.997 -8.985 -4.014 1.00 97.88 104 GLU A O 1
ATOM 815 N N . ALA A 1 105 ? 4.540 -7.439 -2.485 1.00 97.69 105 ALA A N 1
ATOM 816 C CA . ALA A 1 105 ? 3.387 -7.691 -1.623 1.00 97.69 105 ALA A CA 1
ATOM 817 C C . ALA A 1 105 ? 2.061 -7.450 -2.369 1.00 97.69 105 ALA A C 1
ATOM 819 O O . ALA A 1 105 ? 1.161 -8.289 -2.318 1.00 97.69 105 ALA A O 1
ATOM 820 N N . ALA A 1 106 ? 1.969 -6.346 -3.119 1.00 97.50 106 ALA A N 1
ATOM 821 C CA . ALA A 1 106 ? 0.817 -6.017 -3.957 1.00 97.50 106 ALA A CA 1
ATOM 822 C C . ALA A 1 106 ? 0.634 -6.987 -5.137 1.00 97.50 106 ALA A C 1
ATOM 824 O O . ALA A 1 106 ? -0.495 -7.235 -5.559 1.00 97.50 106 ALA A O 1
ATOM 825 N N . TYR A 1 107 ? 1.722 -7.564 -5.656 1.00 98.25 107 TYR A N 1
ATOM 826 C CA . TYR A 1 107 ? 1.645 -8.567 -6.713 1.00 98.25 107 TYR A CA 1
ATOM 827 C C . TYR A 1 107 ? 1.004 -9.866 -6.226 1.00 98.25 107 TYR A C 1
ATOM 829 O O . TYR A 1 107 ? 0.072 -10.349 -6.861 1.00 98.25 107 TYR A O 1
ATOM 837 N N . TYR A 1 108 ? 1.446 -10.392 -5.080 1.00 97.81 108 TYR A N 1
ATOM 838 C CA . TYR A 1 108 ? 0.930 -11.653 -4.533 1.00 97.81 108 TYR A CA 1
ATOM 839 C C . TYR A 1 108 ? -0.308 -11.499 -3.635 1.00 97.81 108 TYR A C 1
ATOM 841 O O . TYR A 1 108 ? -0.876 -12.506 -3.215 1.00 97.81 108 TYR A O 1
ATOM 849 N N . GLY A 1 109 ? -0.714 -10.274 -3.288 1.00 96.31 109 GLY A N 1
ATOM 850 C CA . GLY A 1 109 ? -1.825 -10.032 -2.358 1.00 96.31 109 GLY A CA 1
ATOM 851 C C . GLY A 1 109 ? -1.507 -10.456 -0.919 1.00 96.31 109 GLY A C 1
ATOM 852 O O . GLY A 1 109 ? -2.358 -11.009 -0.224 1.00 96.31 109 GLY A O 1
ATOM 853 N N . ILE A 1 110 ? -0.264 -10.247 -0.480 1.00 96.38 110 ILE A N 1
ATOM 854 C CA . ILE A 1 110 ? 0.237 -10.627 0.853 1.00 96.38 110 ILE A CA 1
ATOM 855 C C . ILE A 1 110 ? 0.757 -9.406 1.616 1.00 96.38 110 ILE A C 1
ATOM 857 O O . ILE A 1 110 ? 0.828 -8.305 1.076 1.00 96.38 110 ILE A O 1
ATOM 861 N N . THR A 1 111 ? 1.138 -9.574 2.883 1.00 95.31 111 THR A N 1
ATOM 862 C CA . THR A 1 111 ? 1.670 -8.470 3.693 1.00 95.31 111 THR A CA 1
ATOM 863 C C . THR A 1 111 ? 3.154 -8.205 3.431 1.00 95.31 111 THR A C 1
ATOM 865 O O . THR A 1 111 ? 3.914 -9.073 2.994 1.00 95.31 111 THR A O 1
ATOM 868 N N . PHE A 1 112 ? 3.594 -6.989 3.764 1.00 94.31 112 PHE A N 1
ATOM 869 C CA . PHE A 1 112 ? 4.999 -6.581 3.694 1.00 94.31 112 PHE A CA 1
ATOM 870 C C . PHE A 1 112 ? 5.916 -7.504 4.517 1.00 94.31 112 PHE A C 1
ATOM 872 O O . PHE A 1 112 ? 7.001 -7.881 4.076 1.00 94.31 112 PHE A O 1
ATOM 879 N N . GLU A 1 113 ? 5.484 -7.889 5.719 1.00 95.31 113 GLU A N 1
ATOM 880 C CA . GLU A 1 113 ? 6.200 -8.823 6.588 1.00 95.31 113 GLU A CA 1
ATOM 881 C C . GLU A 1 113 ? 6.338 -10.207 5.947 1.00 95.31 113 GLU A C 1
ATOM 883 O O . GLU A 1 113 ? 7.435 -10.764 5.953 1.00 95.31 113 GLU A O 1
ATOM 888 N N . GLN A 1 114 ? 5.272 -10.718 5.322 1.00 96.50 114 GLN A N 1
ATOM 889 C CA . GLN A 1 114 ? 5.291 -12.021 4.654 1.00 96.50 114 GLN A CA 1
ATOM 890 C C . GLN A 1 114 ? 6.298 -12.062 3.498 1.00 96.50 114 GLN A C 1
ATOM 892 O O . GLN A 1 114 ? 7.014 -13.053 3.357 1.00 96.50 114 GLN A O 1
ATOM 897 N N . VAL A 1 115 ? 6.421 -10.989 2.707 1.00 96.62 115 VAL A N 1
ATOM 898 C CA . VAL A 1 115 ? 7.465 -10.888 1.666 1.00 96.62 115 VAL A CA 1
ATOM 899 C C . VAL A 1 115 ? 8.860 -10.988 2.281 1.00 96.62 115 VAL A C 1
ATOM 901 O O . VAL A 1 115 ? 9.708 -11.755 1.823 1.00 96.62 115 VAL A O 1
ATOM 904 N N . ARG A 1 116 ? 9.115 -10.236 3.357 1.00 94.00 116 ARG A N 1
ATOM 905 C CA . ARG A 1 116 ? 10.430 -10.245 4.012 1.00 94.00 116 ARG A CA 1
ATOM 906 C C . ARG A 1 116 ? 10.779 -11.615 4.590 1.00 94.00 116 ARG A C 1
ATOM 908 O O . ARG A 1 116 ? 11.926 -12.037 4.478 1.00 94.00 116 ARG A O 1
ATOM 915 N N . GLU A 1 117 ? 9.812 -12.306 5.181 1.00 94.94 117 GLU A N 1
ATOM 916 C CA . GLU A 1 117 ? 9.981 -13.665 5.708 1.00 94.94 117 GLU A CA 1
ATOM 917 C C . GLU A 1 117 ? 10.275 -14.689 4.600 1.00 94.94 117 GLU A C 1
ATOM 919 O O . GLU A 1 117 ? 11.160 -15.537 4.766 1.00 94.94 117 GLU A O 1
ATOM 924 N N . ARG A 1 118 ? 9.596 -14.581 3.448 1.00 93.50 118 ARG A N 1
ATOM 925 C CA . ARG A 1 118 ? 9.859 -15.420 2.266 1.00 93.50 118 ARG A CA 1
ATOM 926 C C . ARG A 1 118 ? 11.293 -15.262 1.773 1.00 93.50 118 ARG A C 1
ATOM 928 O O . ARG A 1 118 ? 12.018 -16.251 1.715 1.00 93.50 118 ARG A O 1
ATOM 935 N N . ARG A 1 119 ? 11.746 -14.026 1.549 1.00 91.12 119 ARG A N 1
ATOM 936 C CA . ARG A 1 119 ? 13.113 -13.739 1.076 1.00 91.12 119 ARG A CA 1
ATOM 937 C C . ARG A 1 119 ? 14.196 -14.246 2.032 1.00 91.12 119 ARG A C 1
ATOM 939 O O . ARG A 1 119 ? 15.235 -14.730 1.592 1.00 91.12 119 ARG A O 1
ATOM 946 N N . VAL A 1 120 ? 13.966 -14.161 3.346 1.00 90.75 120 VAL A N 1
ATOM 947 C CA . VAL A 1 120 ? 14.889 -14.725 4.350 1.00 90.75 120 VAL A CA 1
ATOM 948 C C . VAL A 1 120 ? 14.956 -16.249 4.235 1.00 90.75 120 VAL A C 1
ATOM 950 O O . VAL A 1 120 ? 16.043 -16.824 4.286 1.00 90.75 120 VAL A O 1
ATOM 953 N N . THR A 1 121 ? 13.806 -16.897 4.053 1.00 90.12 121 THR A N 1
ATOM 954 C CA . THR A 1 121 ? 13.706 -18.354 3.911 1.00 90.12 121 THR A CA 1
ATOM 955 C C . THR A 1 121 ? 14.377 -18.837 2.621 1.00 90.12 121 THR A C 1
ATOM 957 O O . THR A 1 121 ? 15.141 -19.800 2.647 1.00 90.12 121 THR A O 1
ATOM 960 N N . GLU A 1 122 ? 14.165 -18.138 1.507 1.00 88.38 122 GLU A N 1
ATOM 961 C CA . GLU A 1 122 ? 14.801 -18.414 0.213 1.00 88.38 122 GLU A CA 1
ATOM 962 C C . GLU A 1 122 ? 16.320 -18.228 0.266 1.00 88.38 122 GLU A C 1
ATOM 964 O O . GLU A 1 122 ? 17.066 -19.096 -0.187 1.00 88.38 122 GLU A O 1
ATOM 969 N N . ALA A 1 123 ? 16.798 -17.14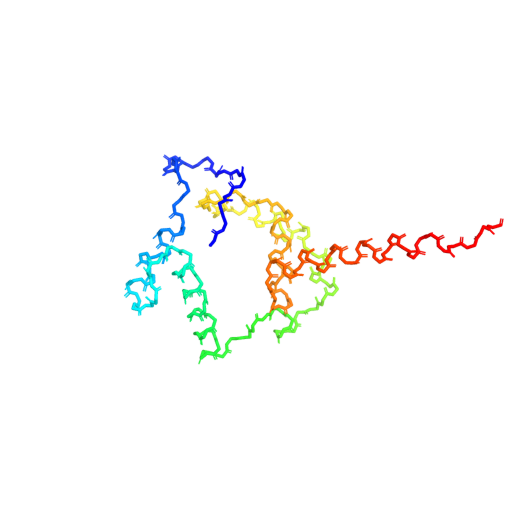8 0.892 1.00 83.81 123 ALA A N 1
ATOM 970 C CA . ALA A 1 123 ? 18.228 -16.918 1.085 1.00 83.81 123 ALA A CA 1
ATOM 971 C C . ALA A 1 123 ? 18.881 -18.018 1.946 1.00 83.81 123 ALA A C 1
ATOM 973 O O . ALA A 1 123 ? 19.993 -18.466 1.651 1.00 83.81 123 ALA A O 1
ATOM 974 N N . ALA A 1 124 ? 18.189 -18.499 2.985 1.00 81.62 124 ALA A N 1
ATOM 975 C CA . ALA A 1 124 ? 18.654 -19.616 3.807 1.00 81.62 124 ALA A CA 1
ATOM 976 C C . ALA A 1 124 ? 18.671 -20.950 3.029 1.00 81.62 124 ALA A C 1
ATOM 978 O O . ALA A 1 124 ? 19.627 -21.724 3.139 1.00 81.62 124 ALA A O 1
ATOM 979 N N . GLY A 1 125 ? 17.655 -21.205 2.199 1.00 73.81 125 GLY A N 1
ATOM 980 C CA . GLY A 1 125 ? 17.587 -22.373 1.315 1.00 73.81 125 GLY A CA 1
ATOM 981 C C . GLY A 1 125 ? 18.682 -22.383 0.240 1.00 73.81 125 GLY A C 1
ATOM 982 O O . GLY A 1 125 ? 19.322 -23.405 0.012 1.00 73.81 125 GLY A O 1
ATOM 983 N N . ALA A 1 126 ? 18.979 -21.233 -0.366 1.00 70.81 126 ALA A N 1
ATOM 984 C CA . ALA A 1 126 ? 20.055 -21.102 -1.350 1.00 70.81 126 ALA A CA 1
ATOM 985 C C . ALA A 1 126 ? 21.453 -21.296 -0.728 1.00 70.81 126 ALA A C 1
ATOM 987 O O . ALA A 1 126 ? 22.333 -21.909 -1.334 1.00 70.81 126 ALA A O 1
ATOM 988 N N . SER A 1 127 ? 21.650 -20.819 0.506 1.00 65.50 127 SER A N 1
ATOM 989 C CA . SER A 1 127 ? 22.898 -21.003 1.261 1.00 65.50 127 SER A CA 1
ATOM 990 C C . SER A 1 127 ? 23.163 -22.475 1.602 1.00 65.50 127 SER A C 1
ATOM 992 O O . SER A 1 127 ? 24.293 -22.949 1.492 1.00 65.50 127 SER A O 1
ATOM 994 N N . THR A 1 128 ? 22.117 -23.229 1.950 1.00 61.59 128 THR A N 1
ATOM 995 C CA . THR A 1 128 ? 22.231 -24.666 2.259 1.00 61.59 128 THR A CA 1
ATOM 996 C C . THR A 1 128 ? 22.435 -25.528 1.011 1.00 61.59 128 THR A C 1
ATOM 998 O O . THR A 1 128 ? 23.235 -26.457 1.054 1.00 61.59 128 THR A O 1
ATOM 1001 N N . ALA A 1 129 ? 21.816 -25.185 -0.124 1.00 59.34 129 ALA A N 1
ATOM 1002 C CA . ALA A 1 129 ? 22.008 -25.893 -1.396 1.00 59.34 129 ALA A CA 1
ATOM 1003 C C . ALA A 1 129 ? 23.419 -25.718 -2.005 1.00 59.34 129 ALA A C 1
ATOM 1005 O O . ALA A 1 129 ? 23.910 -26.601 -2.703 1.00 59.34 129 ALA A O 1
ATOM 1006 N N . SER A 1 130 ? 24.089 -24.596 -1.727 1.00 57.09 130 SER A N 1
ATOM 1007 C CA . SER A 1 130 ? 25.464 -24.307 -2.173 1.00 57.09 130 SER A CA 1
ATOM 1008 C C . SER A 1 130 ? 26.531 -25.160 -1.461 1.00 57.09 130 SER A C 1
ATOM 1010 O O . SER A 1 130 ? 27.598 -25.419 -2.016 1.00 57.09 130 SER A O 1
ATOM 1012 N N . ALA A 1 131 ? 26.248 -25.636 -0.244 1.00 58.62 131 ALA A N 1
ATOM 1013 C CA . ALA A 1 131 ? 27.206 -26.382 0.576 1.00 58.62 131 ALA A CA 1
ATOM 1014 C C . ALA A 1 131 ? 27.347 -27.874 0.199 1.00 58.62 131 ALA A C 1
ATOM 1016 O O . ALA A 1 131 ? 28.300 -28.509 0.644 1.00 58.62 131 ALA A O 1
ATOM 1017 N N . ASP A 1 132 ? 26.440 -28.415 -0.623 1.00 57.53 132 ASP A N 1
ATOM 1018 C CA . ASP A 1 132 ? 26.372 -29.843 -0.991 1.00 57.53 132 ASP A CA 1
ATOM 1019 C C . ASP A 1 132 ? 26.881 -30.141 -2.421 1.00 57.53 132 ASP A C 1
ATOM 1021 O O . ASP A 1 132 ? 26.709 -31.245 -2.945 1.00 57.53 132 ASP A O 1
ATOM 1025 N N . ALA A 1 133 ? 27.524 -29.172 -3.084 1.00 52.88 133 ALA A N 1
ATOM 1026 C CA . ALA A 1 133 ? 28.134 -29.394 -4.393 1.00 52.88 133 ALA A CA 1
ATOM 1027 C C . ALA A 1 133 ? 29.409 -30.260 -4.255 1.00 52.88 133 ALA A C 1
ATOM 1029 O O . ALA A 1 133 ? 30.332 -29.868 -3.532 1.00 52.88 133 ALA A O 1
ATOM 1030 N N . PRO A 1 134 ? 29.504 -31.426 -4.928 1.00 57.06 134 PRO A N 1
ATOM 1031 C CA . PRO A 1 134 ? 30.678 -32.284 -4.817 1.00 57.06 134 PRO A CA 1
ATOM 1032 C C . PRO A 1 134 ? 31.925 -31.575 -5.372 1.00 57.06 134 PRO A C 1
ATOM 1034 O O . PRO A 1 134 ? 31.830 -30.882 -6.391 1.00 57.06 134 PRO A O 1
ATOM 1037 N N . PRO A 1 135 ? 33.100 -31.737 -4.732 1.00 66.69 135 PRO A N 1
ATOM 1038 C CA . PRO A 1 135 ? 34.345 -31.210 -5.269 1.00 66.69 135 PRO A CA 1
ATOM 1039 C C . PRO A 1 135 ? 34.657 -31.886 -6.611 1.00 66.69 135 PRO A C 1
ATOM 1041 O O . PRO A 1 135 ? 34.497 -33.099 -6.754 1.00 66.69 135 PRO A O 1
ATOM 1044 N N . ASN A 1 136 ? 35.064 -31.058 -7.573 1.00 66.44 136 ASN A N 1
ATOM 1045 C CA . ASN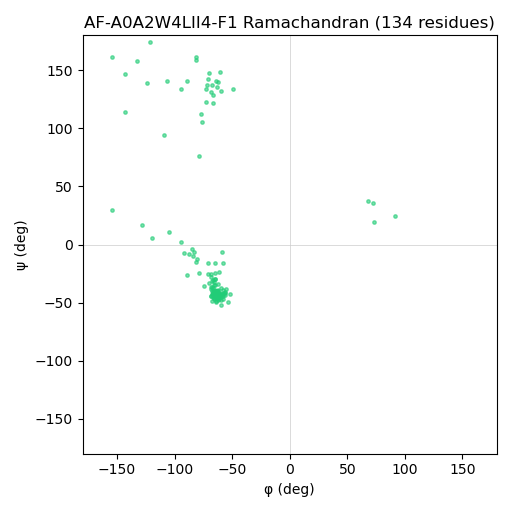 A 1 136 ? 35.463 -31.433 -8.932 1.00 66.44 136 ASN A CA 1
ATOM 1046 C C . ASN A 1 136 ? 36.697 -32.349 -8.933 1.00 66.44 136 ASN A C 1
ATOM 1048 O O . ASN A 1 136 ? 37.630 -32.055 -8.148 1.00 66.44 136 ASN A O 1
#

Solvent-accessible surface area (backbone atoms only — not comparable to full-atom values): 7804 Å² total; per-residue (Å²): 110,82,86,64,97,50,70,33,95,36,102,86,56,92,68,90,53,64,42,55,53,36,18,54,51,14,48,76,72,71,41,60,47,92,42,37,57,55,1,35,54,44,43,53,50,51,51,53,54,47,37,55,75,73,71,49,72,78,18,44,49,74,74,64,54,57,62,68,63,51,64,73,38,34,69,59,53,26,50,54,54,56,71,36,87,65,39,71,75,35,79,42,53,78,46,56,69,59,43,38,40,47,52,52,11,43,3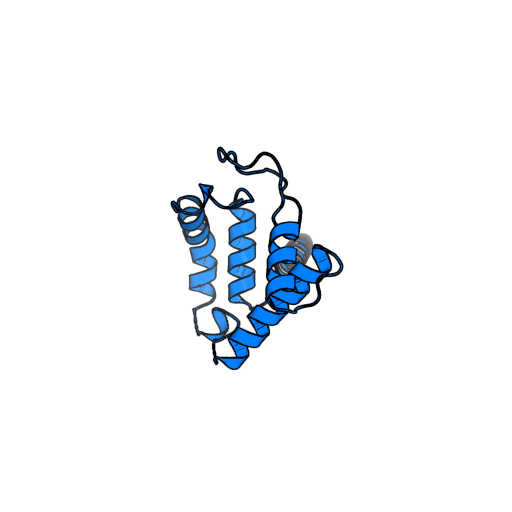2,74,53,52,50,59,64,56,47,54,52,48,54,53,51,50,53,53,52,52,56,57,61,64,73,71,65,77,85,130

Secondary structure (DSSP, 8-state):
-PPPSS----TT-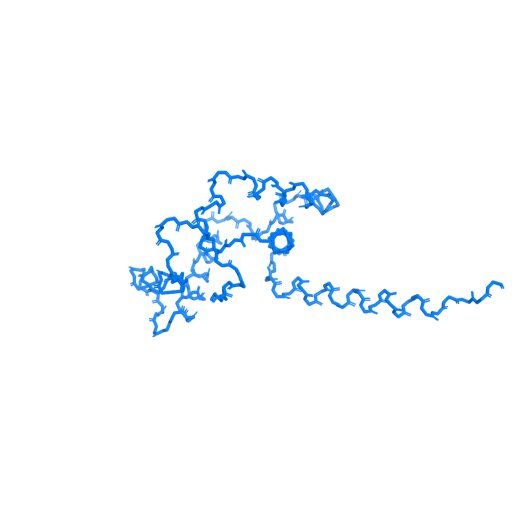SS--HHHHHHHHHHHTT---SSHHHHHHHHHHHHHHHHHHTT--SSHHHHT--HHHHHHHHHHHHHHHHHSTTGGGSSS---HHHHHHHHHHHHHT--HHHHHHHHHHHHHHHHHHHTTPPP-

pLDDT: mean 87.77, std 14.42, range [50.53, 98.25]

Foldseek 3Di:
DDDAPDWQPDPPPPDLCVLVVLLVVCVVVVWDRPDSVNSVVRSVVVVVVVCVVVPHDLALVRVPDDPVVQLVCLQVVLVVVLPDPCQSVDRYRDDSVLSSLVNVCRHVNHDSVVSVVVVVVVVVVVVVVVVPDDDD

Nearest PDB structures (foldseek):
  6sci-assembly1_A  TM=9.657E-01  e=1.834E-05  Escherichia coli K-12
  6scg-assembly1_A  TM=9.658E-01  e=2.064E-05  Escherichia coli K-12
  8uhw-assembly1_E  TM=9.436E-01  e=3.118E-05  Acetivibrio thermocellus DSM 1313
  3zdr-assembly1_A-2  TM=9.135E-01  e=3.947E-05  Parageobacillus thermoglucosidasius
  6scg-assembly1_B  TM=9.310E-01  e=3.947E-05  Escherichia coli K-12

Sequence (136 aa):
GKVPAKPTSWPKYEHYVAPERFQEIAKMLGLPHSTPDEAVEAYAKAVEELRDAVGIERSFQEVGVDEAEFMASLDTLAMNAYEDQCAPANPRMPMLEDMKTMMEAAYYGITFEQVRERRVTEAAGASTASADAPPN